Protein AF-A0A959VYK6-F1 (afdb_monomer_lite)

Radius of gyration: 21.89 Å; chains: 1; bounding box: 51×33×64 Å

Sequence (169 aa):
QIRNGKVDIVTDTIDRFTETGIRLHSGVELEADVIVPATGLELLFLGGIEMAVDGEKVSPPEKLTYKGMMLEGVPNFAFTVGYTNASWTLKADLSAEYVCRLLTAMRDRGLRQCTPHNDEPSVSAGPLLALNSGYIQRAIDRVPQQGTRFPWQVYESYLKDYRAMKLSK

pLDDT: mean 93.13, std 5.32, range [55.84, 98.31]

Foldseek 3Di:
DVVVVPDDDDDFAWPDADPQATAGPVRDGDGDPDDDDPPDDADAAVVVDWDDDPNHTDQQAVWFDFQQFATAPDKPGTDHDAAPVDDRVLRVVLNVVLSVVVVVVCVVVVHPIDHDHDPDPQWDWDFLDPDPDPNSVVCSSRHHTATPDPRRHHDSDSVVSCCVRVVDD

Structure (mmCIF, N/CA/C/O backbone):
data_AF-A0A959VYK6-F1
#
_entry.id   AF-A0A959VYK6-F1
#
loop_
_atom_site.group_PDB
_atom_site.id
_atom_site.type_symbol
_atom_site.label_atom_id
_atom_site.label_alt_id
_atom_site.label_comp_id
_atom_site.label_asym_id
_atom_site.label_entity_id
_atom_site.label_seq_id
_atom_site.pdbx_PDB_ins_code
_atom_site.Cartn_x
_atom_site.Cartn_y
_atom_site.Cartn_z
_atom_site.occupancy
_atom_site.B_iso_or_equiv
_atom_site.auth_seq_id
_atom_site.auth_comp_id
_atom_site.auth_asym_id
_atom_site.auth_atom_id
_atom_site.pdbx_PDB_model_num
ATOM 1 N N . GLN A 1 1 ? -14.912 15.463 24.805 1.00 84.75 1 GLN A N 1
ATOM 2 C CA . GLN A 1 1 ? -15.850 14.372 25.142 1.00 84.75 1 GLN A CA 1
ATOM 3 C C . GLN A 1 1 ? -15.259 13.462 26.208 1.00 84.75 1 GLN A C 1
ATOM 5 O O . GLN A 1 1 ? -15.792 13.476 27.306 1.00 84.75 1 GLN A O 1
ATOM 10 N N . ILE A 1 2 ? -14.103 12.826 25.960 1.00 90.31 2 ILE A N 1
ATOM 11 C CA . ILE A 1 2 ? -13.375 12.015 26.963 1.00 90.31 2 ILE A CA 1
ATOM 12 C C . ILE A 1 2 ? -13.119 12.798 28.265 1.00 90.31 2 ILE A C 1
ATOM 14 O O . ILE A 1 2 ? -13.615 12.426 29.318 1.00 90.31 2 ILE A O 1
ATOM 18 N N . ARG A 1 3 ? -12.457 13.964 28.191 1.00 91.44 3 ARG A N 1
ATOM 19 C CA . ARG A 1 3 ? -12.218 14.829 29.370 1.00 91.44 3 ARG A CA 1
ATOM 20 C C . ARG A 1 3 ? -13.482 15.317 30.086 1.00 91.44 3 ARG A C 1
ATOM 22 O O . ARG A 1 3 ? -13.399 15.714 31.237 1.00 91.44 3 ARG A O 1
ATOM 29 N N . ASN A 1 4 ? -14.625 15.307 29.404 1.00 93.50 4 ASN A N 1
ATOM 30 C CA . ASN A 1 4 ? -15.890 15.776 29.965 1.00 93.50 4 ASN A CA 1
ATOM 31 C C . ASN A 1 4 ? -16.693 14.622 30.594 1.00 93.50 4 ASN A C 1
ATOM 33 O O . ASN A 1 4 ? -17.858 14.831 30.912 1.00 93.50 4 ASN A O 1
ATOM 37 N N . GLY A 1 5 ? -16.113 1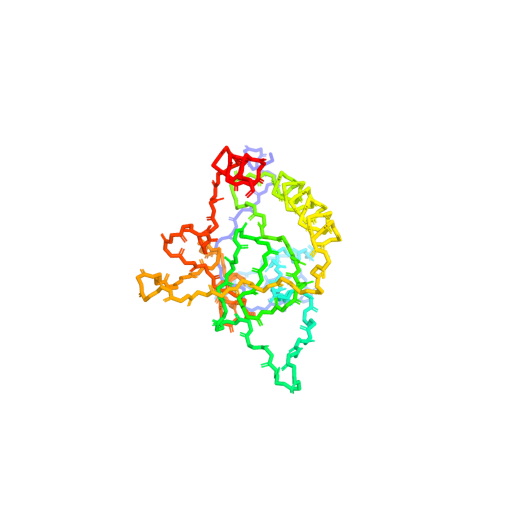3.416 30.707 1.00 92.38 5 GLY A N 1
ATOM 38 C CA . GLY A 1 5 ? -16.752 12.245 31.318 1.00 92.38 5 GLY A CA 1
ATOM 39 C C . GLY A 1 5 ? -17.930 11.675 30.525 1.00 92.38 5 GLY A C 1
ATOM 40 O O . GLY A 1 5 ? -18.772 11.000 31.094 1.00 92.38 5 GLY A O 1
ATOM 41 N N . LYS A 1 6 ? -18.030 11.982 29.225 1.00 94.56 6 LYS A N 1
ATOM 42 C CA . LYS A 1 6 ? -19.137 11.531 28.357 1.00 94.56 6 LYS A CA 1
ATOM 43 C C . LYS A 1 6 ? -18.811 10.275 27.543 1.00 94.56 6 LYS A C 1
ATOM 45 O O . LYS A 1 6 ? -19.563 9.932 26.639 1.00 94.56 6 LYS A O 1
ATOM 50 N N . VAL A 1 7 ? -17.637 9.689 27.758 1.00 95.56 7 VAL A N 1
ATOM 51 C CA . VAL A 1 7 ? -17.121 8.554 26.988 1.00 95.56 7 VAL 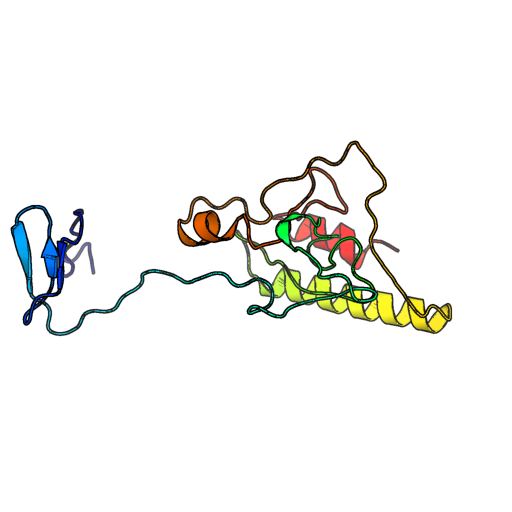A CA 1
ATOM 52 C C . VAL A 1 7 ? -16.385 7.638 27.943 1.00 95.56 7 VAL A C 1
ATOM 54 O O . VAL A 1 7 ? -15.457 8.095 28.613 1.00 95.56 7 VAL A O 1
ATOM 57 N N . ASP A 1 8 ? -16.748 6.364 27.911 1.00 93.12 8 ASP A N 1
ATOM 58 C CA . ASP A 1 8 ? -16.013 5.299 28.573 1.00 93.12 8 ASP A CA 1
ATOM 59 C C . ASP A 1 8 ? -15.052 4.639 27.581 1.00 93.12 8 ASP A C 1
ATOM 61 O O . ASP A 1 8 ? -15.385 4.400 26.418 1.00 93.12 8 ASP A O 1
ATOM 65 N N . ILE A 1 9 ? -13.825 4.381 28.034 1.00 94.25 9 ILE A N 1
ATOM 66 C CA . ILE A 1 9 ? -12.816 3.635 27.278 1.00 94.25 9 ILE A CA 1
ATOM 67 C C . ILE A 1 9 ? -12.618 2.312 28.001 1.00 94.25 9 ILE A C 1
ATOM 69 O O . ILE A 1 9 ? -12.173 2.292 29.148 1.00 94.25 9 ILE A O 1
ATOM 73 N N . VAL A 1 10 ? -12.931 1.217 27.315 1.00 95.56 10 VAL A N 1
ATOM 74 C CA . VAL A 1 10 ? -12.813 -0.139 27.849 1.00 95.56 10 VAL A CA 1
ATOM 75 C C . VAL A 1 10 ? -11.726 -0.881 27.079 1.00 95.56 10 VAL A C 1
ATOM 77 O O . VAL A 1 10 ? -11.758 -0.934 25.851 1.00 95.56 10 VAL A O 1
ATOM 80 N N . THR A 1 11 ? -10.764 -1.449 27.804 1.00 96.69 11 THR A N 1
ATOM 81 C CA . THR A 1 11 ? -9.683 -2.266 27.238 1.00 96.69 11 THR A CA 1
ATOM 82 C C . THR A 1 11 ? -9.893 -3.713 27.663 1.00 96.69 11 THR A C 1
ATOM 84 O O . THR A 1 11 ? -9.602 -4.064 28.803 1.00 96.69 11 THR A O 1
ATOM 87 N N . ASP A 1 12 ? -10.404 -4.539 26.754 1.00 96.94 12 ASP A N 1
ATOM 88 C CA . ASP A 1 12 ? -10.656 -5.969 26.964 1.00 96.94 12 ASP A CA 1
ATOM 89 C C . ASP A 1 12 ? -10.779 -6.685 25.600 1.00 96.94 12 ASP A C 1
ATOM 91 O O . ASP A 1 12 ? -10.676 -6.054 24.545 1.00 96.94 12 ASP A O 1
ATOM 95 N N . THR A 1 13 ? -11.006 -7.997 25.610 1.00 97.50 13 THR A N 1
ATOM 96 C CA . THR A 1 13 ? -11.321 -8.807 24.428 1.00 97.50 13 THR A CA 1
ATOM 97 C C . THR A 1 13 ? -12.820 -9.077 24.360 1.00 97.50 13 THR A C 1
ATOM 99 O O . THR A 1 13 ? -13.431 -9.496 25.343 1.00 97.50 13 THR A O 1
ATOM 102 N N . ILE A 1 14 ? -13.412 -8.855 23.188 1.00 97.12 14 ILE A N 1
ATOM 103 C CA . ILE A 1 14 ? -14.813 -9.188 22.920 1.00 97.12 14 ILE A CA 1
ATOM 104 C C . ILE A 1 14 ? -14.963 -10.715 22.888 1.00 97.12 14 ILE A C 1
ATOM 106 O O . ILE A 1 14 ? -14.282 -11.365 22.101 1.00 97.12 14 ILE A O 1
ATOM 110 N N . ASP A 1 15 ? -15.859 -11.264 23.715 1.00 98.12 15 ASP A N 1
ATOM 111 C CA . ASP A 1 15 ? -16.266 -12.680 23.675 1.00 98.12 15 ASP A CA 1
ATOM 112 C C . ASP A 1 15 ? -17.288 -12.873 22.555 1.00 98.12 15 ASP A C 1
ATOM 114 O O . ASP A 1 15 ? -17.067 -13.600 21.586 1.00 98.12 15 ASP A O 1
ATOM 118 N N . ARG A 1 16 ? -18.409 -12.150 22.651 1.00 97.69 16 ARG A N 1
ATOM 119 C CA . ARG A 1 16 ? -19.492 -12.214 21.670 1.00 97.69 16 ARG A CA 1
ATOM 120 C C . ARG A 1 16 ? -20.409 -11.004 21.747 1.00 97.69 16 ARG A C 1
ATOM 122 O O . ARG A 1 16 ? -20.446 -10.286 22.742 1.00 97.69 16 ARG A O 1
ATOM 129 N N . PHE A 1 17 ? -21.213 -10.852 20.707 1.00 97.88 17 PHE A N 1
ATOM 130 C CA . PHE A 1 17 ? -22.383 -9.986 20.727 1.00 97.88 17 PHE A CA 1
ATOM 131 C C . PHE A 1 17 ? -23.517 -10.672 21.494 1.00 97.88 17 PHE A C 1
ATOM 133 O O . PHE A 1 17 ? -23.651 -11.899 21.464 1.00 97.88 17 PHE A O 1
ATOM 140 N N . THR A 1 18 ? -24.331 -9.877 22.171 1.00 97.69 18 THR A N 1
ATOM 141 C CA . THR A 1 18 ? -25.558 -10.313 22.839 1.00 97.69 18 THR A CA 1
ATOM 142 C C . THR A 1 18 ? -26.749 -9.570 22.242 1.00 97.69 18 THR A C 1
ATOM 144 O O . THR A 1 18 ? -26.588 -8.702 21.385 1.00 97.69 18 THR A O 1
ATOM 147 N N . GLU A 1 19 ? -27.961 -9.914 22.673 1.00 97.38 19 GLU A N 1
ATOM 148 C CA . GLU A 1 19 ? -29.171 -9.210 22.232 1.00 97.38 19 GLU A CA 1
ATOM 149 C C . GLU A 1 19 ? -29.179 -7.729 22.644 1.00 97.38 19 GLU A C 1
ATOM 151 O O . GLU A 1 19 ? -29.841 -6.924 21.996 1.00 97.38 19 GLU A O 1
ATOM 156 N N . THR A 1 20 ? -28.438 -7.366 23.696 1.00 97.38 20 THR A N 1
ATOM 157 C CA . THR A 1 20 ? -28.444 -6.025 24.297 1.00 97.38 20 THR A CA 1
ATOM 158 C C . THR A 1 20 ? -27.106 -5.295 24.179 1.00 97.38 20 THR A C 1
ATOM 160 O O . THR A 1 20 ? -26.993 -4.172 24.667 1.00 97.38 20 THR A O 1
ATOM 163 N N . GLY A 1 21 ? -26.077 -5.906 23.582 1.00 97.69 21 GLY A N 1
ATOM 164 C CA . GLY A 1 21 ? -24.756 -5.288 23.497 1.00 97.69 21 GLY A CA 1
ATOM 165 C C . GLY A 1 21 ? -23.600 -6.252 23.221 1.00 97.69 21 GLY A C 1
ATOM 166 O O . GLY A 1 21 ? -23.647 -7.070 22.298 1.00 97.69 21 GLY A O 1
ATOM 167 N N . ILE A 1 22 ? -22.513 -6.095 23.982 1.00 98.06 22 ILE A N 1
ATOM 168 C CA . ILE A 1 22 ? -21.258 -6.838 23.820 1.00 98.06 22 ILE A CA 1
ATOM 169 C C . ILE A 1 22 ? -20.823 -7.438 25.155 1.00 98.06 22 ILE A C 1
ATOM 171 O O . ILE A 1 22 ? -20.563 -6.713 26.116 1.00 98.06 22 ILE A O 1
ATOM 175 N N . ARG A 1 23 ? -20.601 -8.753 25.173 1.00 98.19 23 ARG A N 1
ATOM 176 C CA . ARG A 1 23 ? -19.958 -9.435 26.293 1.00 98.19 23 ARG A CA 1
ATOM 177 C C . ARG A 1 23 ? -18.450 -9.479 26.110 1.00 98.19 23 ARG A C 1
ATOM 179 O O . ARG A 1 23 ? -17.950 -9.848 25.046 1.00 98.19 23 ARG A O 1
ATOM 186 N N . LEU A 1 24 ? -17.723 -9.154 27.169 1.00 98.31 24 LEU A N 1
ATOM 187 C CA . LEU A 1 24 ? -16.266 -9.220 27.219 1.00 98.31 24 LEU A CA 1
ATOM 188 C C . LEU A 1 24 ? -15.789 -10.537 27.845 1.00 98.31 24 LEU A C 1
ATOM 190 O O . LEU A 1 24 ? -16.515 -11.178 28.609 1.00 98.31 24 LEU A O 1
ATOM 194 N N . HIS A 1 25 ? -14.540 -10.920 27.571 1.00 98.19 25 HIS A N 1
ATOM 195 C CA . HIS A 1 25 ? -13.897 -12.095 28.177 1.00 98.19 25 HIS A CA 1
ATOM 196 C C . HIS A 1 25 ? -13.814 -12.005 29.707 1.00 98.19 25 HIS A C 1
ATOM 198 O O . HIS A 1 25 ? -13.873 -13.031 30.384 1.00 98.19 25 HIS A O 1
ATOM 204 N N . SER A 1 26 ? -13.732 -10.795 30.268 1.00 97.31 26 SER A N 1
ATOM 205 C CA . SER A 1 26 ? -13.832 -10.569 31.717 1.00 97.31 26 SER A CA 1
ATOM 206 C C . SER A 1 26 ? -15.196 -10.935 32.315 1.00 97.31 26 SER A C 1
ATOM 208 O O . SER A 1 26 ? -15.332 -11.010 33.534 1.00 97.31 26 SER A O 1
ATOM 210 N N . GLY A 1 27 ? -16.212 -11.161 31.478 1.00 96.62 27 GLY A N 1
ATOM 211 C CA . GLY A 1 27 ? -17.593 -11.405 31.883 1.00 96.62 27 GLY A CA 1
ATOM 212 C C . GLY A 1 27 ? -18.439 -10.138 32.018 1.00 96.62 27 GLY A C 1
ATOM 213 O O . GLY A 1 27 ? -19.637 -10.265 32.259 1.00 96.62 27 GLY A O 1
ATOM 214 N N . VAL A 1 28 ? -17.850 -8.949 31.843 1.00 97.94 28 VAL A N 1
ATOM 215 C CA . VAL A 1 28 ? -18.574 -7.670 31.814 1.00 97.94 28 VAL A CA 1
ATOM 216 C C . VAL A 1 28 ? -19.426 -7.575 30.546 1.00 97.94 28 VAL A C 1
ATOM 218 O O . VAL A 1 28 ? -18.976 -7.944 29.460 1.00 97.94 28 VAL A O 1
ATOM 221 N N . GLU A 1 29 ? -20.644 -7.059 30.693 1.00 97.75 29 GLU A N 1
ATOM 222 C CA . GLU A 1 29 ? -21.546 -6.740 29.586 1.00 97.75 29 GLU A CA 1
ATOM 223 C C . GLU A 1 29 ? -21.513 -5.229 29.322 1.00 97.75 29 GLU A C 1
ATOM 225 O O . GLU A 1 29 ? -21.662 -4.429 30.247 1.00 97.75 29 GLU A O 1
ATOM 230 N N . LEU A 1 30 ? -21.307 -4.841 28.066 1.00 97.69 30 LEU A N 1
ATOM 231 C CA . LEU A 1 30 ? -21.427 -3.467 27.592 1.00 97.69 30 LEU A CA 1
ATOM 232 C C . LEU A 1 30 ? -22.757 -3.330 26.851 1.00 97.69 30 LEU A C 1
ATOM 234 O O . LEU A 1 30 ? -22.865 -3.769 25.705 1.00 97.69 30 LEU A O 1
ATOM 238 N N . GLU A 1 31 ? -23.758 -2.737 27.498 1.00 97.69 31 GLU A N 1
ATOM 239 C CA . GLU A 1 31 ? -25.051 -2.456 26.868 1.00 97.69 31 GLU A CA 1
ATOM 240 C C . GLU A 1 31 ? -24.896 -1.415 25.753 1.00 97.69 31 GLU A C 1
ATOM 242 O O . GLU A 1 31 ? -24.208 -0.402 25.913 1.00 97.69 31 GLU A O 1
ATOM 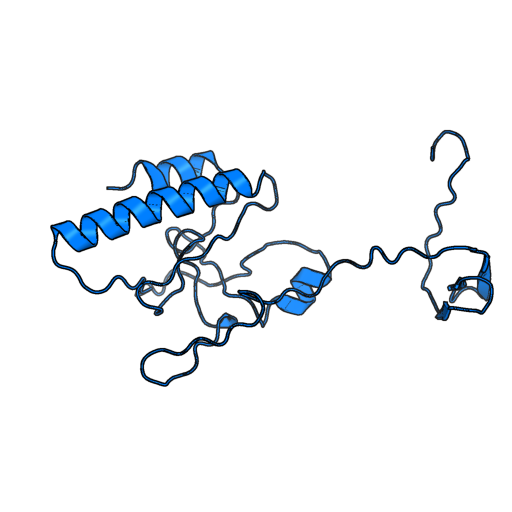247 N N . ALA A 1 32 ? -25.526 -1.666 24.607 1.00 97.25 32 ALA A N 1
ATOM 248 C CA . ALA A 1 32 ? -25.490 -0.763 23.470 1.00 97.25 32 ALA A CA 1
ATOM 249 C C . ALA A 1 32 ? -26.737 -0.920 22.597 1.00 97.25 32 ALA A C 1
ATOM 251 O O . ALA A 1 32 ? -27.036 -2.010 22.117 1.00 97.25 32 ALA A O 1
ATOM 252 N N . ASP A 1 33 ? -27.392 0.200 22.289 1.00 97.56 33 ASP A N 1
ATOM 253 C CA . ASP A 1 33 ? -28.471 0.234 21.294 1.00 97.56 33 ASP A CA 1
ATOM 254 C C . ASP A 1 33 ? -27.934 0.154 19.854 1.00 97.56 33 ASP A C 1
ATOM 256 O O . ASP A 1 33 ? -28.617 -0.301 18.937 1.00 97.56 33 ASP A O 1
ATOM 260 N N . VAL A 1 34 ? -26.704 0.637 19.635 1.00 97.19 34 VAL A N 1
ATOM 261 C CA . VAL A 1 34 ? -26.046 0.685 18.325 1.00 97.19 34 VAL A CA 1
ATOM 262 C C . VAL A 1 34 ? -24.577 0.325 18.474 1.00 97.19 34 VAL A C 1
ATOM 264 O O . VAL A 1 34 ? -23.855 0.920 19.273 1.00 97.19 34 VAL A O 1
ATOM 267 N N . ILE A 1 35 ? -24.112 -0.596 17.631 1.00 96.44 35 ILE A N 1
ATOM 268 C CA . ILE A 1 35 ? -22.704 -0.980 17.551 1.00 96.44 35 ILE A CA 1
ATOM 269 C C . ILE A 1 35 ? -22.166 -0.600 16.174 1.00 96.44 35 ILE A C 1
ATOM 271 O O . ILE A 1 35 ? -22.695 -1.021 15.146 1.00 96.44 35 ILE A O 1
ATOM 275 N N . VAL A 1 36 ? -21.092 0.193 16.155 1.00 96.19 36 VAL A N 1
ATOM 276 C CA . VAL A 1 36 ? -20.420 0.626 14.924 1.00 96.19 36 VAL A CA 1
ATOM 277 C C . VAL A 1 36 ? -19.062 -0.073 14.829 1.00 96.19 36 VAL A C 1
ATOM 279 O O . VAL A 1 36 ? -18.120 0.337 15.513 1.00 96.19 36 VAL A O 1
ATOM 282 N N . PRO A 1 37 ? -18.916 -1.124 14.002 1.00 92.19 37 PRO A N 1
ATOM 283 C CA . PRO A 1 37 ? -17.630 -1.777 13.818 1.00 92.19 37 PRO A CA 1
ATOM 284 C C . PRO A 1 37 ? -16.687 -0.857 13.036 1.00 92.19 37 PRO A C 1
ATOM 286 O O . PRO A 1 37 ? -16.815 -0.674 11.830 1.00 92.19 37 PRO A O 1
ATOM 289 N N . ALA A 1 38 ? -15.697 -0.301 13.730 1.00 90.56 38 ALA A N 1
ATOM 290 C CA . ALA A 1 38 ? -14.573 0.417 13.132 1.00 90.56 38 ALA A CA 1
ATOM 291 C C . ALA A 1 38 ? -13.344 -0.509 12.984 1.00 90.56 38 ALA A C 1
ATOM 293 O O . ALA A 1 38 ? -12.216 -0.123 13.280 1.00 90.56 38 ALA A O 1
ATOM 294 N N . THR A 1 39 ? -13.563 -1.763 12.561 1.00 87.88 39 THR A N 1
ATOM 295 C CA . THR A 1 39 ? -12.575 -2.868 12.553 1.00 87.88 39 THR A CA 1
ATOM 296 C C . THR A 1 39 ? -11.585 -2.837 11.380 1.00 87.88 39 THR A C 1
ATOM 298 O O . THR A 1 39 ? -10.806 -3.774 11.182 1.00 87.88 39 THR A O 1
ATOM 301 N N . GLY A 1 40 ? -11.559 -1.738 10.628 1.00 86.06 40 GLY A N 1
ATOM 302 C CA . GLY A 1 40 ? -10.657 -1.538 9.501 1.00 86.06 40 GLY A CA 1
ATOM 303 C C . GLY A 1 40 ? -11.189 -2.152 8.210 1.00 86.06 40 GLY A C 1
ATOM 304 O O . GLY A 1 40 ? -12.372 -2.047 7.905 1.00 86.06 40 GLY A O 1
ATOM 305 N N . LEU A 1 41 ? -10.286 -2.729 7.419 1.00 87.69 41 LEU A N 1
ATOM 306 C CA . LEU A 1 41 ? -10.545 -3.156 6.045 1.00 87.69 41 LEU A CA 1
ATOM 307 C C . LEU A 1 41 ? -9.787 -4.448 5.707 1.00 87.69 41 LEU A C 1
ATOM 309 O O . LEU A 1 41 ? -8.842 -4.823 6.406 1.00 87.69 41 LEU A O 1
ATOM 313 N N . GLU A 1 42 ? -10.192 -5.120 4.631 1.00 86.75 42 GLU A N 1
ATOM 314 C CA . GLU A 1 42 ? -9.382 -6.139 3.959 1.00 86.75 42 GLU A CA 1
ATOM 315 C C . GLU A 1 42 ? -8.691 -5.493 2.758 1.00 86.75 42 GLU A C 1
ATOM 317 O O . GLU A 1 42 ? -9.337 -4.860 1.922 1.00 86.75 42 GLU A O 1
ATOM 322 N N . LEU A 1 43 ? -7.365 -5.609 2.686 1.00 87.94 43 LEU A N 1
ATOM 323 C CA . LEU A 1 43 ? -6.616 -5.064 1.562 1.00 87.94 43 LEU A CA 1
ATOM 324 C C . LEU A 1 43 ? -6.621 -6.050 0.407 1.00 87.94 43 LEU A C 1
ATOM 326 O O . LEU A 1 43 ? -6.108 -7.164 0.516 1.00 87.94 43 LEU A O 1
ATOM 330 N N . LEU A 1 44 ? -7.144 -5.582 -0.719 1.00 90.12 44 LEU A N 1
ATOM 331 C CA . LEU A 1 44 ? -7.094 -6.275 -1.991 1.00 90.12 44 LEU A CA 1
ATOM 332 C C . LEU A 1 44 ? -6.222 -5.460 -2.935 1.00 90.12 44 LEU A C 1
ATOM 334 O O . LEU A 1 44 ? -6.570 -4.330 -3.294 1.00 90.12 44 LEU A O 1
ATOM 338 N N . PHE A 1 45 ? -5.083 -6.022 -3.338 1.00 91.38 45 PHE A N 1
ATOM 339 C CA . PHE A 1 45 ? -4.253 -5.381 -4.347 1.00 91.38 45 PHE A CA 1
ATOM 340 C C . PHE A 1 45 ? -5.079 -5.189 -5.624 1.00 91.38 45 PHE A C 1
ATOM 342 O O . PHE A 1 45 ? -5.694 -6.133 -6.116 1.00 91.38 45 PHE A O 1
ATOM 349 N N . LEU A 1 46 ? -5.154 -3.943 -6.105 1.00 91.94 46 LEU A N 1
ATOM 350 C CA . LEU A 1 46 ? -5.962 -3.544 -7.266 1.00 91.94 46 LEU A CA 1
ATOM 351 C C . LEU A 1 46 ? -7.441 -3.967 -7.182 1.00 91.94 46 LEU A C 1
ATOM 353 O O . LEU A 1 46 ? -8.069 -4.227 -8.203 1.00 91.94 46 LEU A O 1
ATOM 357 N N . GLY A 1 47 ? -8.002 -4.078 -5.974 1.00 91.06 47 GLY A N 1
ATOM 358 C CA . GLY A 1 47 ? -9.385 -4.532 -5.797 1.00 91.06 47 GLY A CA 1
ATOM 359 C C . GLY A 1 47 ? -9.614 -6.006 -6.152 1.00 91.06 47 GLY A C 1
ATOM 360 O O . GLY A 1 47 ? -10.756 -6.399 -6.360 1.00 91.06 47 GLY A O 1
ATOM 361 N N . GLY A 1 48 ? -8.552 -6.819 -6.223 1.00 91.38 48 GLY A N 1
ATOM 362 C CA . GLY A 1 48 ? -8.636 -8.253 -6.515 1.00 91.38 48 GLY A CA 1
ATOM 363 C C . GLY A 1 48 ? -8.590 -8.600 -8.004 1.00 91.38 48 GLY A C 1
ATOM 364 O O . GLY A 1 48 ? -8.869 -9.740 -8.363 1.00 91.38 48 GLY A O 1
ATOM 365 N N . ILE A 1 49 ? -8.241 -7.642 -8.870 1.00 93.12 49 ILE A N 1
ATOM 366 C CA . ILE A 1 49 ? -8.046 -7.896 -10.301 1.00 93.12 49 ILE A CA 1
ATOM 367 C C . ILE A 1 49 ? -6.925 -8.921 -10.495 1.00 93.12 49 ILE A C 1
ATOM 369 O O . ILE A 1 49 ? -5.805 -8.740 -10.013 1.00 93.12 49 ILE A O 1
ATOM 373 N N . GLU A 1 50 ? -7.218 -9.976 -11.254 1.00 93.12 50 GLU A N 1
ATOM 374 C CA . GLU A 1 50 ? -6.202 -10.922 -11.700 1.00 93.12 50 GLU A CA 1
ATOM 375 C C . GLU A 1 50 ? -5.473 -10.377 -12.928 1.00 93.12 50 GLU A C 1
ATOM 377 O O . GLU A 1 50 ? -6.091 -9.919 -13.890 1.00 93.12 50 GLU A O 1
ATOM 382 N N . MET A 1 51 ? -4.145 -10.433 -12.897 1.00 94.69 51 MET A N 1
ATOM 383 C CA . MET A 1 51 ? -3.292 -10.004 -14.001 1.00 94.69 51 MET A CA 1
ATOM 384 C C . MET A 1 51 ? -2.567 -11.211 -14.587 1.00 94.69 51 MET A C 1
ATOM 386 O O . MET A 1 51 ? -2.154 -12.108 -13.851 1.00 94.69 51 MET A O 1
ATOM 390 N N . ALA A 1 52 ? -2.359 -11.194 -15.900 1.00 97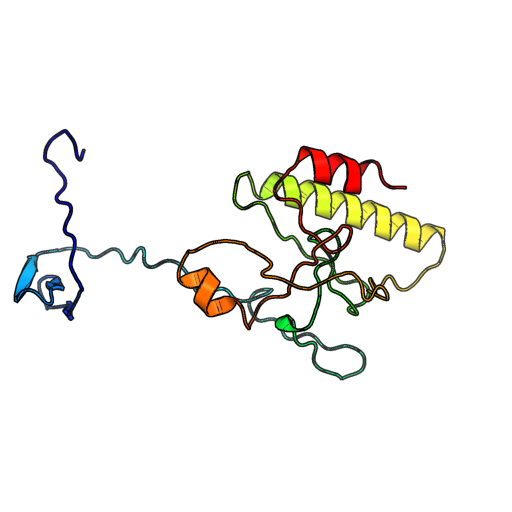.00 52 ALA A N 1
ATOM 391 C CA . ALA A 1 52 ? -1.535 -12.168 -16.598 1.00 97.00 52 ALA A CA 1
ATOM 392 C C . ALA A 1 52 ? -0.683 -11.480 -17.671 1.00 97.00 52 ALA A C 1
ATOM 394 O O . ALA A 1 52 ? -1.112 -10.491 -18.268 1.00 97.00 52 ALA A O 1
ATOM 395 N N . VAL A 1 53 ? 0.512 -12.013 -17.914 1.00 97.38 53 VAL A N 1
ATOM 396 C CA . VAL A 1 53 ? 1.414 -11.601 -18.998 1.00 97.38 53 VAL A CA 1
ATOM 397 C C . VAL A 1 53 ? 1.734 -12.848 -19.806 1.00 97.38 53 VAL A C 1
ATOM 399 O O . VAL A 1 53 ? 2.135 -13.856 -19.237 1.00 97.38 53 VAL A O 1
ATOM 402 N N . ASP A 1 54 ? 1.483 -12.807 -21.115 1.00 96.50 54 ASP A N 1
ATOM 403 C CA . ASP A 1 54 ? 1.694 -13.942 -22.027 1.00 96.50 54 ASP A CA 1
ATOM 404 C C . ASP A 1 54 ? 1.001 -15.250 -21.587 1.00 96.50 54 ASP A C 1
ATOM 406 O O . ASP A 1 54 ? 1.465 -16.350 -21.868 1.00 96.50 54 ASP A O 1
ATOM 410 N N . GLY A 1 55 ? -0.144 -15.128 -20.905 1.00 96.12 55 GLY A N 1
ATOM 411 C CA . GLY A 1 55 ? -0.921 -16.257 -20.380 1.00 96.12 55 GLY A CA 1
ATOM 412 C C . GLY A 1 55 ? -0.512 -16.720 -18.978 1.00 96.12 55 GLY A C 1
ATOM 413 O O . GLY A 1 55 ? -1.263 -17.468 -18.356 1.00 96.12 55 GLY A O 1
ATOM 414 N N . GLU A 1 56 ? 0.605 -16.228 -18.442 1.00 97.19 56 GLU A N 1
ATOM 415 C CA . GLU A 1 56 ? 1.095 -16.563 -17.103 1.00 97.19 56 GLU A CA 1
ATOM 416 C C . GLU A 1 56 ? 0.540 -15.596 -16.054 1.00 97.19 56 GLU A C 1
ATOM 418 O O . GLU A 1 56 ? 0.624 -14.372 -16.205 1.00 97.19 56 GLU A O 1
ATOM 423 N N . LYS A 1 57 ? -0.022 -16.133 -14.964 1.00 97.00 57 LYS A N 1
ATOM 424 C CA . LYS A 1 57 ? -0.584 -15.320 -13.876 1.00 97.00 57 LYS A CA 1
ATOM 425 C C . LYS A 1 57 ? 0.525 -14.538 -13.175 1.00 97.00 57 LYS A C 1
ATOM 427 O O . LYS A 1 57 ? 1.523 -15.097 -12.729 1.00 97.00 57 LYS A O 1
ATOM 432 N N . VAL A 1 58 ? 0.320 -13.235 -13.011 1.00 96.88 58 VAL A N 1
ATOM 433 C CA . VAL A 1 58 ? 1.212 -12.392 -12.214 1.00 96.88 58 VAL A CA 1
ATOM 434 C C . VAL A 1 58 ? 0.887 -12.604 -10.740 1.00 96.88 58 VAL A C 1
ATOM 436 O O . VAL A 1 58 ? -0.242 -12.375 -10.314 1.00 96.88 58 VAL A O 1
ATOM 439 N N . SER A 1 59 ? 1.893 -12.998 -9.963 1.00 95.44 59 SER A N 1
ATOM 440 C CA . SER A 1 59 ? 1.856 -13.050 -8.499 1.00 95.44 59 SER A CA 1
ATOM 441 C C . SER A 1 59 ? 2.354 -11.711 -7.937 1.00 95.44 59 SER A C 1
ATOM 443 O O . SER A 1 59 ? 3.563 -11.478 -7.964 1.00 95.44 59 SER A O 1
ATOM 445 N N . PRO A 1 60 ? 1.481 -10.796 -7.452 1.00 95.06 60 PRO A N 1
ATOM 446 C CA . PRO A 1 60 ? 1.913 -9.519 -6.888 1.00 95.06 60 PRO A CA 1
ATOM 447 C C . PRO A 1 60 ? 2.994 -9.628 -5.810 1.00 95.06 60 PRO A C 1
ATOM 449 O O . PRO A 1 60 ? 3.962 -8.881 -5.933 1.00 95.06 60 PRO A O 1
ATOM 452 N N . PRO A 1 61 ? 2.911 -10.533 -4.808 1.00 94.38 61 PRO A N 1
ATOM 453 C CA . PRO A 1 61 ? 3.908 -10.592 -3.740 1.00 94.38 61 PRO A CA 1
ATOM 454 C C . PRO A 1 61 ? 5.306 -10.962 -4.224 1.00 94.38 61 PRO A C 1
ATOM 456 O O . PRO A 1 61 ? 6.252 -10.790 -3.476 1.00 94.38 61 PRO A O 1
ATOM 459 N N . GLU A 1 62 ? 5.484 -11.415 -5.461 1.00 94.12 62 GLU A N 1
ATOM 460 C CA . GLU A 1 62 ? 6.802 -11.704 -6.036 1.00 94.12 62 GLU A CA 1
ATOM 461 C C . GLU A 1 62 ? 7.383 -10.535 -6.838 1.00 94.12 62 GLU A C 1
ATOM 463 O O . GLU A 1 62 ? 8.464 -10.663 -7.408 1.00 94.12 62 GLU A O 1
ATOM 468 N N . LYS A 1 63 ? 6.665 -9.413 -6.942 1.00 95.94 63 LYS A N 1
ATOM 469 C CA . LYS A 1 63 ? 7.044 -8.286 -7.800 1.00 95.94 63 LYS A CA 1
ATOM 470 C C . LYS A 1 63 ? 7.434 -7.068 -6.985 1.00 95.94 63 LYS A C 1
ATOM 472 O O . LYS A 1 63 ? 6.777 -6.716 -6.002 1.00 95.94 63 LYS A O 1
ATOM 477 N N . LEU A 1 64 ? 8.462 -6.368 -7.451 1.00 96.81 64 LEU A N 1
ATOM 478 C CA . LEU A 1 64 ? 8.831 -5.059 -6.936 1.00 96.81 64 LEU A CA 1
ATOM 479 C C . LEU A 1 64 ? 7.975 -3.944 -7.545 1.00 96.81 64 LEU A C 1
ATOM 481 O O . LEU A 1 64 ? 7.584 -3.964 -8.715 1.00 96.81 64 LEU A O 1
ATOM 485 N N . THR A 1 65 ? 7.734 -2.910 -6.746 1.00 96.56 65 THR A N 1
ATOM 486 C CA . THR A 1 65 ? 7.051 -1.695 -7.187 1.00 96.56 65 THR A CA 1
ATOM 487 C C . THR A 1 65 ? 8.063 -0.667 -7.694 1.00 96.56 65 THR A C 1
ATOM 489 O O . THR A 1 65 ? 8.874 -0.141 -6.937 1.00 96.56 65 THR A O 1
ATOM 492 N N . TYR A 1 66 ? 7.987 -0.310 -8.973 1.00 95.81 66 TYR A N 1
ATOM 493 C CA . TYR A 1 66 ? 8.824 0.717 -9.590 1.00 95.81 66 TYR A CA 1
ATOM 494 C C . TYR A 1 66 ? 8.247 2.117 -9.343 1.00 95.81 66 TYR A C 1
ATOM 496 O O . TYR A 1 66 ? 7.122 2.431 -9.739 1.00 95.81 66 TYR A O 1
ATOM 504 N N . LYS A 1 67 ? 9.025 2.974 -8.676 1.00 94.06 67 LYS A N 1
ATOM 505 C CA . LYS A 1 67 ? 8.726 4.363 -8.279 1.00 94.06 67 LYS A CA 1
ATOM 506 C C . LYS A 1 67 ? 7.409 4.535 -7.503 1.00 94.06 67 LYS A C 1
ATOM 508 O O . LYS A 1 67 ? 6.867 5.639 -7.439 1.00 94.06 67 LYS A O 1
ATOM 513 N N . GLY A 1 68 ? 6.881 3.465 -6.906 1.00 93.56 68 GLY A N 1
ATOM 514 C CA . GLY A 1 68 ? 5.559 3.473 -6.267 1.00 93.56 68 GLY A CA 1
ATOM 515 C C . GLY A 1 68 ? 4.379 3.492 -7.247 1.00 93.56 68 GLY A C 1
ATOM 516 O O . GLY A 1 68 ? 3.276 3.836 -6.829 1.00 93.56 68 GLY A O 1
ATOM 517 N N . MET A 1 69 ? 4.599 3.196 -8.536 1.00 95.31 69 MET A N 1
ATOM 518 C CA . MET A 1 69 ? 3.568 3.383 -9.566 1.00 95.31 69 MET A CA 1
ATOM 519 C C . MET A 1 69 ? 3.545 2.375 -10.720 1.00 95.31 69 MET A C 1
ATOM 521 O O . MET A 1 69 ? 2.588 2.385 -11.476 1.00 95.31 69 MET A O 1
ATOM 525 N N . MET A 1 70 ? 4.554 1.529 -10.916 1.00 97.06 70 MET A N 1
ATOM 526 C CA . MET A 1 70 ? 4.513 0.451 -11.918 1.00 97.06 70 MET A CA 1
ATOM 527 C C . MET A 1 70 ? 4.944 -0.864 -11.275 1.00 97.06 70 MET A C 1
ATOM 529 O O . MET A 1 70 ? 5.570 -0.853 -10.216 1.00 97.06 70 MET A O 1
ATOM 533 N N . LEU A 1 71 ? 4.600 -1.991 -11.896 1.00 97.38 71 LEU A N 1
ATOM 534 C CA . LEU A 1 71 ? 4.879 -3.319 -11.353 1.00 97.38 71 LEU A CA 1
ATOM 535 C C . LEU A 1 71 ? 5.963 -4.015 -12.173 1.00 97.38 71 LEU A C 1
ATOM 537 O O . LEU A 1 71 ? 5.890 -4.041 -13.400 1.00 97.38 71 LEU A O 1
ATOM 541 N N . GLU A 1 72 ? 6.968 -4.562 -11.494 1.00 97.44 72 GLU A N 1
ATOM 542 C CA . GLU A 1 72 ? 8.063 -5.302 -12.118 1.00 97.44 72 GLU A CA 1
ATOM 543 C C . GLU A 1 72 ? 7.555 -6.393 -13.069 1.00 97.44 72 GLU A C 1
ATOM 545 O O . GLU A 1 72 ? 6.695 -7.202 -12.718 1.00 97.44 72 GLU A O 1
ATOM 550 N N . GLY A 1 73 ? 8.100 -6.414 -14.286 1.00 96.81 73 GLY A N 1
ATOM 551 C CA . GLY A 1 73 ? 7.772 -7.405 -15.307 1.00 96.81 73 GLY A CA 1
ATOM 552 C C . GLY A 1 73 ? 6.376 -7.266 -15.921 1.00 96.81 73 GLY A C 1
ATOM 553 O O . GLY A 1 73 ? 6.050 -8.049 -16.809 1.00 96.81 73 GLY A O 1
ATOM 554 N N . VAL A 1 74 ? 5.563 -6.283 -15.507 1.00 97.81 74 VAL A N 1
ATOM 555 C CA . VAL A 1 74 ? 4.223 -6.065 -16.072 1.00 97.81 74 VAL A CA 1
ATOM 556 C C . VAL A 1 74 ? 4.239 -4.888 -17.053 1.00 97.81 74 VAL A C 1
ATOM 558 O O . VAL A 1 74 ? 4.500 -3.747 -16.657 1.00 97.81 74 VAL A O 1
ATOM 561 N N . PRO A 1 75 ? 3.970 -5.132 -18.345 1.00 97.88 75 PRO A N 1
ATOM 562 C CA . PRO A 1 75 ? 4.082 -4.108 -19.370 1.00 97.88 75 PRO A CA 1
ATOM 563 C C . PRO A 1 75 ? 2.935 -3.106 -19.342 1.00 97.88 75 PRO A C 1
ATOM 565 O O . PRO A 1 75 ? 1.778 -3.482 -19.175 1.00 97.88 75 PRO A O 1
ATOM 568 N N . ASN A 1 76 ? 3.253 -1.832 -19.589 1.00 97.25 76 ASN A N 1
ATOM 569 C CA . ASN A 1 76 ? 2.280 -0.743 -19.750 1.00 97.25 76 ASN A CA 1
ATOM 570 C C . ASN A 1 76 ? 1.271 -0.620 -18.593 1.00 97.25 76 ASN A C 1
ATOM 572 O O . ASN A 1 76 ? 0.179 -0.082 -18.772 1.00 97.25 76 ASN A O 1
ATOM 576 N N . PHE A 1 77 ? 1.636 -1.109 -17.409 1.00 97.31 77 PHE A N 1
ATOM 577 C CA . PHE A 1 77 ? 0.768 -1.132 -16.244 1.00 97.31 77 PHE A CA 1
ATOM 578 C C . PHE A 1 77 ? 1.233 -0.109 -15.211 1.00 97.31 77 PHE A C 1
ATOM 580 O O . PHE A 1 77 ? 2.396 -0.111 -14.799 1.00 97.31 77 PHE A O 1
ATOM 587 N N . ALA A 1 78 ? 0.309 0.753 -14.784 1.00 96.69 78 ALA A N 1
ATOM 588 C CA . ALA A 1 78 ? 0.558 1.749 -13.757 1.00 96.69 78 ALA A CA 1
ATOM 589 C C . ALA A 1 78 ? -0.562 1.777 -12.708 1.00 96.69 78 ALA A C 1
ATOM 591 O O . ALA A 1 78 ? -1.735 1.580 -13.016 1.00 96.69 78 ALA A O 1
ATOM 592 N N . PHE A 1 79 ? -0.180 2.050 -11.467 1.00 95.75 79 PHE A N 1
ATOM 593 C CA . PHE A 1 79 ? -1.041 2.220 -10.301 1.00 95.75 79 PHE A CA 1
ATOM 594 C C . PHE A 1 79 ? -0.447 3.304 -9.389 1.00 95.75 79 PHE A C 1
ATOM 596 O O . PHE A 1 79 ? 0.483 4.011 -9.770 1.00 95.75 79 PHE A O 1
ATOM 603 N N . THR A 1 80 ? -0.992 3.508 -8.192 1.00 94.69 80 THR A N 1
ATOM 604 C CA . THR A 1 80 ? -0.456 4.494 -7.244 1.00 94.69 80 THR A CA 1
ATOM 605 C C . THR A 1 80 ? -0.413 3.906 -5.848 1.00 94.69 80 THR A C 1
ATOM 607 O O . THR A 1 80 ? -1.448 3.566 -5.277 1.00 94.69 80 THR A O 1
ATOM 610 N N . VAL A 1 81 ? 0.788 3.856 -5.283 1.00 93.38 81 VAL A N 1
ATOM 611 C CA . VAL A 1 81 ? 1.015 3.625 -3.856 1.00 93.38 81 VAL A CA 1
ATOM 612 C C . VAL A 1 81 ? 1.252 4.977 -3.219 1.00 93.38 81 VAL A C 1
ATOM 614 O O . VAL A 1 81 ? 2.254 5.609 -3.532 1.00 93.38 81 VAL A O 1
ATOM 617 N N . GLY A 1 82 ? 0.317 5.442 -2.392 1.00 92.00 82 GLY A N 1
ATOM 618 C CA . GLY A 1 82 ? 0.423 6.726 -1.709 1.00 92.00 82 GLY A CA 1
ATOM 619 C C . GLY A 1 82 ? 1.272 6.681 -0.445 1.00 92.00 82 GLY A C 1
ATOM 620 O O . GLY A 1 82 ? 1.862 5.661 -0.101 1.00 92.00 82 GLY A O 1
ATOM 621 N N . TYR A 1 83 ? 1.324 7.821 0.239 1.00 91.31 83 TYR A N 1
ATOM 622 C CA . TYR A 1 83 ? 2.083 7.980 1.474 1.00 91.31 83 TYR A CA 1
ATOM 623 C C . TYR A 1 83 ? 1.302 7.489 2.689 1.00 91.31 83 TYR A C 1
ATOM 625 O O . TYR A 1 83 ? 0.092 7.683 2.796 1.00 91.31 83 TYR A O 1
ATOM 633 N N . THR A 1 84 ? 2.028 6.933 3.651 1.00 87.69 84 THR A N 1
ATOM 634 C CA . THR A 1 84 ? 1.498 6.581 4.975 1.00 87.69 84 THR A CA 1
ATOM 635 C C . THR A 1 84 ? 1.498 7.770 5.938 1.00 87.69 84 THR A C 1
ATOM 637 O O . THR A 1 84 ? 0.697 7.815 6.869 1.00 87.69 84 THR A O 1
ATOM 640 N N . ASN A 1 85 ? 2.378 8.750 5.708 1.00 87.44 85 ASN A N 1
ATOM 641 C CA . ASN A 1 85 ? 2.605 9.908 6.580 1.00 87.44 85 ASN A CA 1
ATOM 642 C C . ASN A 1 85 ? 2.173 11.257 5.970 1.00 87.44 85 ASN A C 1
ATOM 644 O O . ASN A 1 85 ? 2.396 12.306 6.575 1.00 87.44 85 ASN A O 1
ATOM 648 N N . ALA A 1 86 ? 1.589 11.248 4.772 1.00 89.25 86 ALA A N 1
ATOM 649 C CA . ALA A 1 86 ? 1.176 12.440 4.038 1.00 89.25 86 ALA A CA 1
ATOM 650 C C . ALA A 1 86 ? -0.069 12.152 3.188 1.00 89.25 86 ALA A C 1
ATOM 652 O O . ALA A 1 86 ? -0.529 11.016 3.103 1.00 89.25 86 ALA A O 1
ATOM 653 N N . SER A 1 87 ? -0.625 13.186 2.547 1.00 92.19 87 SER A N 1
ATOM 654 C CA . SER A 1 87 ? -1.806 13.008 1.698 1.00 92.19 87 SER A CA 1
ATOM 655 C C . SER A 1 87 ? -1.524 12.062 0.532 1.00 92.19 87 SER A C 1
ATOM 657 O O . SER A 1 87 ? -0.573 12.259 -0.226 1.00 92.19 87 SER A O 1
ATOM 659 N N . TRP A 1 88 ? -2.420 11.097 0.332 1.00 91.62 88 TRP A N 1
ATOM 660 C CA . TRP A 1 88 ? -2.381 10.170 -0.797 1.00 91.62 88 TRP A CA 1
ATOM 661 C C . TRP A 1 88 ? -2.455 10.890 -2.152 1.00 91.62 88 TRP A C 1
ATOM 663 O O . TRP A 1 88 ? -1.817 10.471 -3.119 1.00 91.62 88 TRP A O 1
ATOM 673 N N . THR A 1 89 ? -3.184 12.011 -2.215 1.00 94.50 89 THR A N 1
ATOM 674 C CA . THR A 1 89 ? -3.372 12.787 -3.453 1.00 94.50 89 THR A CA 1
ATOM 675 C C . THR A 1 89 ? -2.062 13.338 -4.010 1.00 94.50 89 THR A C 1
ATOM 677 O O . THR A 1 89 ? -1.890 13.380 -5.221 1.00 94.50 89 THR A O 1
ATOM 680 N N . LEU A 1 90 ? -1.087 13.660 -3.151 1.00 94.62 90 LEU A N 1
ATOM 681 C CA . LEU A 1 90 ? 0.218 14.164 -3.588 1.00 94.62 90 LEU A CA 1
ATOM 682 C C . LEU A 1 90 ? 0.965 13.147 -4.462 1.00 94.62 90 LEU A C 1
ATOM 684 O O . LEU A 1 90 ? 1.561 13.504 -5.476 1.00 94.62 90 LEU A O 1
ATOM 688 N N . LYS A 1 91 ? 0.936 11.869 -4.074 1.00 94.31 91 LYS A N 1
ATOM 689 C CA . LYS A 1 91 ? 1.594 10.795 -4.826 1.00 94.31 91 LYS A CA 1
ATOM 690 C C . LYS A 1 91 ? 0.800 10.394 -6.065 1.00 94.31 91 LYS A C 1
ATOM 692 O O . LYS A 1 91 ? 1.405 10.039 -7.078 1.00 94.31 91 LYS A O 1
ATOM 697 N N . ALA A 1 92 ? -0.529 10.475 -5.994 1.00 95.81 92 ALA A N 1
ATOM 698 C CA . ALA A 1 92 ? -1.405 10.250 -7.139 1.00 95.81 92 ALA A CA 1
ATOM 699 C C . ALA A 1 92 ? -1.121 11.250 -8.267 1.00 95.81 92 ALA A C 1
ATOM 701 O O . ALA A 1 92 ? -0.883 10.823 -9.395 1.00 95.81 92 ALA A O 1
ATOM 702 N N . ASP A 1 93 ? -1.020 12.545 -7.953 1.00 95.81 93 ASP A N 1
ATOM 703 C CA . ASP A 1 93 ? -0.709 13.586 -8.941 1.00 95.81 93 ASP A CA 1
ATOM 704 C C . ASP A 1 93 ? 0.658 13.356 -9.602 1.00 95.81 93 ASP A C 1
ATOM 706 O O . ASP A 1 93 ? 0.779 13.395 -10.828 1.00 95.81 93 ASP A O 1
ATOM 710 N N . LEU A 1 94 ? 1.689 13.038 -8.806 1.00 95.56 94 LEU A N 1
ATOM 711 C CA . LEU A 1 94 ? 3.022 12.722 -9.333 1.00 95.56 94 LEU A CA 1
ATOM 712 C C . LEU A 1 94 ? 3.013 11.499 -10.257 1.00 95.56 94 LEU A C 1
ATOM 714 O O . LEU A 1 94 ? 3.683 11.506 -11.292 1.00 95.56 94 LEU A O 1
ATOM 718 N N . SER A 1 95 ? 2.272 10.453 -9.885 1.00 96.00 95 SER A N 1
ATOM 719 C CA . SER A 1 95 ? 2.169 9.219 -10.671 1.00 96.00 95 SER A CA 1
ATOM 720 C C . SER A 1 95 ? 1.439 9.475 -11.989 1.00 96.00 95 SER A C 1
ATOM 722 O O . SER A 1 95 ? 1.945 9.108 -13.048 1.00 96.00 95 SER A O 1
ATOM 724 N N . ALA A 1 96 ? 0.304 10.178 -11.946 1.00 96.56 96 ALA A N 1
ATOM 725 C CA . ALA A 1 96 ? -0.472 10.531 -13.131 1.00 96.56 96 ALA A CA 1
ATOM 726 C C . ALA A 1 96 ? 0.342 11.382 -14.117 1.00 96.56 96 ALA A C 1
ATOM 728 O O . ALA A 1 96 ? 0.391 11.083 -15.311 1.00 96.56 96 ALA A O 1
ATOM 729 N N . GLU A 1 97 ? 1.046 12.406 -13.629 1.00 96.12 97 GLU A N 1
ATOM 730 C CA . GLU A 1 97 ? 1.873 13.249 -14.492 1.00 96.12 97 GLU A CA 1
ATOM 731 C C . GLU A 1 97 ? 3.048 12.482 -15.108 1.00 96.12 97 GLU A C 1
ATOM 733 O O . GLU A 1 97 ? 3.352 12.655 -16.294 1.00 96.12 97 GLU A O 1
ATOM 738 N N . TYR A 1 98 ? 3.698 11.608 -14.331 1.00 95.94 98 TYR A N 1
ATOM 739 C CA . TYR A 1 98 ? 4.751 10.750 -14.862 1.00 95.94 98 TYR A CA 1
ATOM 740 C C . TYR A 1 98 ? 4.220 9.845 -15.974 1.00 95.94 98 TYR A C 1
ATOM 742 O O . TYR A 1 98 ? 4.846 9.752 -17.029 1.00 95.94 98 TYR A O 1
ATOM 750 N N . VAL A 1 99 ? 3.061 9.213 -15.773 1.00 96.81 99 VAL A N 1
ATOM 751 C CA . VAL A 1 99 ? 2.427 8.349 -16.777 1.00 96.81 99 VAL A CA 1
ATOM 752 C C . VAL A 1 99 ? 2.116 9.135 -18.054 1.00 96.81 99 VAL A C 1
ATOM 754 O O . VAL A 1 99 ? 2.478 8.686 -19.139 1.00 96.81 99 VAL A O 1
ATOM 757 N N . CYS A 1 100 ? 1.549 10.341 -17.962 1.00 96.94 100 CYS A N 1
ATOM 758 C CA . CYS A 1 100 ? 1.293 11.192 -19.132 1.00 96.94 100 CYS A CA 1
ATOM 759 C C . CYS A 1 100 ? 2.571 11.516 -19.925 1.00 96.94 100 CYS A C 1
ATOM 761 O O . CYS A 1 100 ? 2.585 11.462 -21.162 1.00 96.94 100 CYS A O 1
ATOM 763 N N . ARG A 1 101 ? 3.669 11.824 -19.224 1.00 96.44 101 ARG A N 1
ATOM 764 C CA . ARG A 1 101 ? 4.979 12.051 -19.848 1.00 96.44 101 ARG A CA 1
ATOM 765 C C . ARG A 1 101 ? 5.547 10.785 -20.482 1.00 96.44 101 ARG A C 1
ATOM 767 O O . ARG A 1 101 ? 6.073 10.857 -21.590 1.00 96.44 101 ARG A O 1
ATOM 774 N N . LEU A 1 102 ? 5.430 9.643 -19.806 1.00 95.75 102 LEU A N 1
ATOM 775 C CA . LEU A 1 102 ? 5.879 8.349 -20.313 1.00 95.75 102 LEU A CA 1
ATOM 776 C C . LEU A 1 102 ? 5.136 7.978 -21.600 1.00 95.75 102 LEU A C 1
ATOM 778 O O . LEU A 1 102 ? 5.778 7.662 -22.596 1.00 95.75 102 LEU A O 1
ATOM 782 N N . LEU A 1 103 ? 3.808 8.108 -21.614 1.00 97.38 103 LEU A N 1
ATOM 783 C CA . LEU A 1 103 ? 2.979 7.859 -22.797 1.00 97.38 103 LEU A CA 1
ATOM 784 C C . LEU A 1 103 ? 3.334 8.798 -23.958 1.00 97.38 103 LEU A C 1
ATOM 786 O O . LEU A 1 103 ? 3.416 8.359 -25.104 1.00 97.38 103 LEU A O 1
ATOM 790 N N . THR A 1 104 ? 3.606 10.075 -23.668 1.00 97.69 104 THR A N 1
ATOM 791 C CA . THR A 1 104 ? 4.093 11.041 -24.668 1.00 97.69 104 THR A CA 1
ATOM 792 C C . THR A 1 104 ? 5.435 10.600 -25.251 1.00 97.69 104 THR A C 1
ATOM 794 O O . THR A 1 104 ? 5.569 10.492 -26.466 1.00 97.69 104 THR A O 1
ATOM 797 N N . ALA A 1 105 ? 6.403 10.253 -24.400 1.00 96.56 105 ALA A N 1
ATOM 798 C CA . ALA A 1 105 ? 7.714 9.791 -24.842 1.00 96.56 105 ALA A CA 1
ATOM 799 C C . ALA A 1 105 ? 7.636 8.482 -25.643 1.00 96.56 105 ALA A C 1
ATOM 801 O O . ALA A 1 105 ? 8.367 8.320 -26.618 1.00 96.56 105 ALA A O 1
ATOM 802 N N . MET A 1 106 ? 6.754 7.555 -25.259 1.00 97.81 106 MET A N 1
ATOM 803 C CA . MET A 1 106 ? 6.517 6.322 -26.009 1.00 97.81 106 MET A CA 1
ATOM 804 C C . MET A 1 106 ? 5.969 6.615 -27.402 1.00 97.81 106 MET A C 1
ATOM 806 O O . MET A 1 106 ? 6.512 6.103 -28.378 1.00 97.81 106 MET A O 1
ATOM 810 N N . ARG A 1 107 ? 4.952 7.480 -27.507 1.00 98.25 107 ARG A N 1
ATOM 811 C CA . ARG A 1 107 ? 4.384 7.906 -28.792 1.00 98.25 107 ARG A CA 1
ATOM 812 C C . ARG A 1 107 ? 5.443 8.550 -29.683 1.00 98.25 107 ARG A C 1
ATOM 814 O O . ARG A 1 107 ? 5.595 8.139 -30.828 1.00 98.25 107 ARG A O 1
ATOM 821 N N . ASP A 1 108 ? 6.191 9.512 -29.153 1.00 98.25 108 ASP A N 1
ATOM 822 C CA . ASP A 1 108 ? 7.168 10.286 -29.925 1.00 98.25 108 ASP A CA 1
ATOM 823 C C . ASP A 1 108 ? 8.349 9.416 -30.401 1.00 98.25 108 ASP A C 1
ATOM 825 O O . ASP A 1 108 ? 8.959 9.695 -31.430 1.00 98.25 108 ASP A O 1
ATOM 829 N N . ARG A 1 109 ? 8.655 8.328 -29.677 1.00 97.88 109 ARG A N 1
ATOM 830 C CA . ARG A 1 109 ? 9.704 7.352 -30.024 1.00 97.88 109 ARG A CA 1
ATOM 831 C C . ARG A 1 109 ? 9.186 6.123 -30.782 1.00 97.88 109 ARG A C 1
ATOM 833 O O . ARG A 1 109 ? 9.977 5.239 -31.093 1.00 97.88 109 ARG A O 1
ATOM 840 N N . GLY A 1 110 ? 7.881 6.026 -31.045 1.00 98.00 110 GLY A N 1
ATOM 841 C CA . GLY A 1 110 ? 7.275 4.854 -31.689 1.00 98.00 110 GLY A CA 1
ATOM 842 C C . GLY A 1 110 ? 7.343 3.564 -30.857 1.00 98.00 110 GLY A C 1
ATOM 843 O O . GLY A 1 110 ? 7.342 2.467 -31.416 1.00 98.00 110 GLY A O 1
ATOM 844 N N . LEU A 1 111 ? 7.420 3.673 -29.528 1.00 98.19 111 LEU A N 1
ATOM 845 C CA . LEU A 1 111 ? 7.479 2.536 -28.609 1.00 98.19 111 LEU A CA 1
ATOM 846 C C . LEU A 1 111 ? 6.075 2.002 -28.318 1.00 98.19 111 LEU A C 1
ATOM 848 O O . LEU A 1 111 ? 5.152 2.763 -28.036 1.00 98.19 111 LEU A O 1
ATOM 852 N N . ARG A 1 112 ? 5.928 0.675 -28.327 1.00 97.19 112 ARG A N 1
ATOM 853 C CA . ARG A 1 112 ? 4.659 -0.002 -28.000 1.00 97.19 112 ARG A CA 1
ATOM 854 C C . ARG A 1 112 ? 4.559 -0.432 -26.539 1.00 97.19 112 ARG A C 1
ATOM 856 O O . ARG A 1 112 ? 3.462 -0.673 -26.044 1.00 97.19 112 ARG A O 1
ATOM 863 N N . GLN A 1 113 ? 5.697 -0.545 -25.864 1.00 97.38 113 GLN A N 1
ATOM 864 C CA . GLN A 1 113 ? 5.785 -1.149 -24.545 1.00 97.38 113 GLN A CA 1
ATOM 865 C C . GLN A 1 113 ? 6.826 -0.444 -23.682 1.00 97.38 113 GLN A C 1
ATOM 867 O O . GLN A 1 113 ? 7.903 -0.080 -24.155 1.00 97.38 113 GLN A O 1
ATOM 872 N N . CYS A 1 114 ? 6.491 -0.290 -22.408 1.00 97.06 114 CYS A N 1
ATOM 873 C CA . CYS A 1 114 ? 7.416 0.015 -21.333 1.00 97.06 114 CYS A CA 1
ATOM 874 C C . CYS A 1 114 ? 7.201 -1.007 -20.211 1.00 97.06 114 CYS A C 1
ATOM 876 O O . CYS A 1 114 ? 6.070 -1.242 -19.785 1.00 97.06 114 CYS A O 1
ATOM 878 N N . THR A 1 115 ? 8.284 -1.621 -19.744 1.00 97.69 115 THR A N 1
ATOM 879 C CA . THR A 1 115 ? 8.238 -2.614 -18.667 1.00 97.69 115 THR A CA 1
ATOM 880 C C . THR A 1 115 ? 9.403 -2.350 -17.721 1.00 97.69 115 THR A C 1
ATOM 882 O O . THR A 1 115 ? 10.545 -2.299 -18.185 1.00 97.69 115 THR A O 1
ATOM 885 N N . PRO A 1 116 ? 9.162 -2.148 -16.418 1.00 96.56 116 PRO A N 1
ATOM 886 C CA . PRO A 1 116 ? 10.246 -2.051 -15.455 1.00 96.56 116 PRO A CA 1
ATOM 887 C C . PRO A 1 116 ? 10.774 -3.459 -15.137 1.00 96.56 116 PRO A C 1
ATOM 889 O O . PRO A 1 116 ? 9.999 -4.345 -14.784 1.00 96.56 116 PRO A O 1
ATOM 892 N N . HIS A 1 117 ? 12.089 -3.653 -15.226 1.00 95.50 117 HIS A N 1
ATOM 893 C CA . HIS A 1 117 ? 12.774 -4.902 -14.872 1.00 95.50 117 HIS A CA 1
ATOM 894 C C . HIS A 1 117 ? 13.899 -4.615 -13.883 1.00 95.50 117 HIS A C 1
ATOM 896 O O . HIS A 1 117 ? 14.656 -3.661 -14.090 1.00 95.50 117 HIS A O 1
ATOM 902 N N . ASN A 1 118 ? 13.987 -5.397 -12.803 1.00 93.25 118 ASN A N 1
ATOM 903 C CA . ASN A 1 118 ? 15.088 -5.303 -11.856 1.00 93.25 118 ASN A CA 1
ATOM 904 C C . ASN A 1 118 ? 16.171 -6.335 -12.186 1.00 93.25 118 ASN A C 1
ATOM 906 O O . ASN A 1 118 ? 16.088 -7.486 -11.770 1.00 93.25 118 ASN A O 1
ATOM 910 N N . ASP A 1 119 ? 17.221 -5.896 -12.872 1.00 89.31 119 ASP A N 1
ATOM 911 C CA . ASP A 1 119 ? 18.380 -6.748 -13.168 1.00 89.31 119 ASP A CA 1
ATOM 912 C C . ASP A 1 119 ? 19.480 -6.638 -12.094 1.00 89.31 119 ASP A C 1
ATOM 914 O O . ASP A 1 119 ? 20.560 -7.209 -12.242 1.00 89.31 119 ASP A O 1
ATOM 918 N N . GLU A 1 120 ? 19.242 -5.885 -11.011 1.00 87.56 120 GLU A N 1
ATOM 919 C CA . GLU A 1 120 ? 20.233 -5.625 -9.967 1.00 87.56 120 GLU A CA 1
ATOM 920 C C . GLU A 1 120 ? 20.074 -6.568 -8.758 1.00 87.56 120 GLU A C 1
ATOM 922 O O . GLU A 1 120 ? 19.144 -6.399 -7.961 1.00 87.56 120 GLU A O 1
ATOM 927 N N . PRO A 1 121 ? 21.044 -7.470 -8.495 1.00 83.00 121 PRO A N 1
ATOM 928 C CA . PRO A 1 121 ? 20.999 -8.364 -7.332 1.00 83.00 121 PRO A CA 1
ATOM 929 C C . PRO A 1 121 ? 21.102 -7.631 -5.986 1.00 83.00 121 PRO A C 1
ATOM 931 O O . PRO A 1 121 ? 20.834 -8.206 -4.935 1.00 83.00 121 PRO A O 1
ATOM 934 N N . SER A 1 122 ? 21.542 -6.368 -6.001 1.00 87.88 122 SER A N 1
ATOM 935 C CA . SER A 1 122 ? 21.740 -5.564 -4.789 1.00 87.88 122 SER A CA 1
ATOM 936 C C . SER A 1 122 ? 20.437 -5.032 -4.182 1.00 87.88 122 SER A C 1
ATOM 938 O O . SER A 1 122 ? 20.430 -4.569 -3.038 1.00 87.88 122 SER A O 1
ATOM 940 N N . VAL A 1 123 ? 19.336 -5.092 -4.934 1.00 91.75 123 VAL A N 1
ATOM 941 C CA . VAL A 1 123 ? 18.019 -4.648 -4.482 1.00 91.75 123 VAL A CA 1
ATOM 942 C C . VAL A 1 123 ? 17.364 -5.793 -3.722 1.00 91.75 123 VAL A C 1
ATOM 944 O O . VAL A 1 123 ? 16.881 -6.758 -4.304 1.00 91.75 123 VAL A O 1
ATOM 947 N N . SER A 1 124 ? 17.348 -5.679 -2.399 1.00 90.81 124 SER A N 1
ATOM 948 C CA . SER A 1 124 ? 16.596 -6.598 -1.546 1.00 90.81 124 SER A CA 1
ATOM 949 C C . SER A 1 124 ? 15.152 -6.128 -1.435 1.00 90.81 124 SER A C 1
ATOM 951 O O . SER A 1 124 ? 14.890 -4.924 -1.400 1.00 90.81 124 SER A O 1
ATOM 953 N N . ALA A 1 125 ? 14.227 -7.076 -1.376 1.00 91.88 125 ALA A N 1
ATOM 954 C CA . ALA A 1 125 ? 12.806 -6.798 -1.293 1.00 91.88 125 ALA A CA 1
ATOM 955 C C . ALA A 1 125 ? 12.347 -6.652 0.172 1.00 91.88 125 ALA A C 1
ATOM 957 O O . ALA A 1 125 ? 12.988 -7.156 1.099 1.00 91.88 125 ALA A O 1
ATOM 958 N N . GLY A 1 126 ? 11.265 -5.914 0.386 1.00 90.69 126 GLY A N 1
ATOM 959 C CA . GLY A 1 126 ? 10.684 -5.657 1.694 1.00 90.69 126 GLY A CA 1
ATOM 960 C C . GLY A 1 126 ? 9.226 -5.199 1.602 1.00 90.69 126 GLY A C 1
ATOM 961 O O . GLY A 1 126 ? 8.702 -4.983 0.504 1.00 90.69 126 GLY A O 1
ATOM 962 N N . PRO A 1 127 ? 8.555 -5.027 2.754 1.00 90.44 127 PRO A N 1
ATOM 963 C CA . PRO A 1 127 ? 7.133 -4.705 2.795 1.00 90.44 127 PRO A CA 1
ATOM 964 C C . PRO A 1 127 ? 6.845 -3.380 2.089 1.00 90.44 127 PRO A C 1
ATOM 966 O O . PRO A 1 127 ? 7.481 -2.372 2.396 1.00 90.44 127 PRO A O 1
ATOM 969 N N . LEU A 1 128 ? 5.864 -3.352 1.184 1.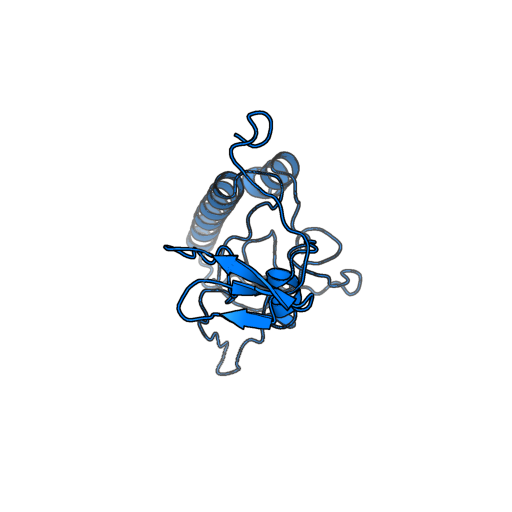00 90.62 128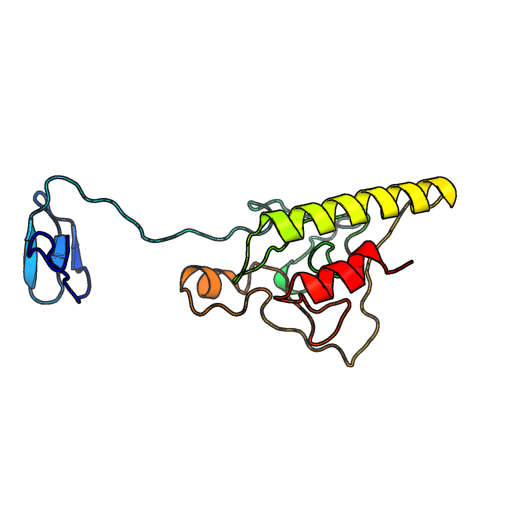 LEU A N 1
ATOM 970 C CA . LEU A 1 128 ? 5.482 -2.126 0.471 1.00 90.62 128 LEU A CA 1
ATOM 971 C C . LEU A 1 128 ? 5.061 -0.995 1.411 1.00 90.62 128 LEU A C 1
ATOM 973 O O . LEU A 1 128 ? 5.425 0.152 1.185 1.00 90.62 128 LEU A O 1
ATOM 977 N N . LEU A 1 129 ? 4.319 -1.330 2.468 1.00 86.81 129 LEU A N 1
ATOM 978 C CA . LEU A 1 129 ? 3.876 -0.395 3.498 1.00 86.81 129 LEU A CA 1
ATOM 979 C C . LEU A 1 129 ? 4.414 -0.861 4.853 1.00 86.81 129 LEU A C 1
ATOM 981 O O . LEU A 1 129 ? 4.036 -1.921 5.349 1.00 86.81 129 LEU A O 1
ATOM 985 N N . ALA A 1 130 ? 5.279 -0.061 5.475 1.00 78.62 130 ALA A N 1
ATOM 986 C CA . ALA A 1 130 ? 5.898 -0.378 6.763 1.00 78.62 130 ALA A CA 1
ATOM 987 C C . ALA A 1 130 ? 4.991 0.008 7.953 1.00 78.62 130 ALA A C 1
ATOM 989 O O . ALA A 1 130 ? 5.365 0.818 8.800 1.00 78.62 130 ALA A O 1
ATOM 990 N N . LEU A 1 131 ? 3.773 -0.543 7.998 1.00 82.69 131 LEU A N 1
ATOM 991 C CA . LEU A 1 131 ? 2.784 -0.279 9.050 1.00 82.69 131 LEU A CA 1
ATOM 992 C C . LEU A 1 131 ? 2.551 -1.504 9.946 1.00 82.69 131 LEU A C 1
ATOM 994 O O . LEU A 1 131 ? 2.413 -2.632 9.473 1.00 82.69 131 LEU A O 1
ATOM 998 N N . ASN A 1 132 ? 2.390 -1.261 11.250 1.00 82.81 132 ASN A N 1
ATOM 999 C CA . ASN A 1 132 ? 2.084 -2.299 12.247 1.00 82.81 132 ASN A CA 1
ATOM 1000 C C . ASN A 1 132 ? 0.582 -2.623 12.352 1.00 82.81 132 ASN A C 1
ATOM 1002 O O . ASN A 1 132 ? 0.166 -3.400 13.208 1.00 82.81 132 ASN A O 1
ATOM 1006 N N . SER A 1 133 ? -0.264 -2.005 11.523 1.00 85.62 133 SER A N 1
ATOM 1007 C CA . SER A 1 133 ? -1.708 -2.228 11.557 1.00 85.62 133 SER A CA 1
ATOM 1008 C C . SER A 1 133 ? -2.056 -3.657 11.142 1.00 85.62 133 SER A C 1
ATOM 1010 O O . SER A 1 133 ? -1.604 -4.136 10.104 1.00 85.62 133 SER A O 1
ATOM 1012 N N . GLY A 1 134 ? -2.931 -4.323 11.901 1.00 86.75 134 GLY A N 1
ATOM 1013 C CA . GLY A 1 134 ? -3.263 -5.732 11.662 1.00 86.75 134 GLY A CA 1
ATOM 1014 C C . GLY A 1 134 ? -3.805 -6.030 10.257 1.00 86.75 134 GLY A C 1
ATOM 1015 O O . GLY A 1 134 ? -3.533 -7.097 9.718 1.00 86.75 134 GLY A O 1
ATOM 1016 N N . TYR A 1 135 ? -4.521 -5.092 9.626 1.00 84.69 135 TYR A N 1
ATOM 1017 C CA . TYR A 1 135 ? -5.018 -5.274 8.257 1.00 84.69 135 TYR A CA 1
ATOM 1018 C C . TYR A 1 135 ? -3.910 -5.271 7.191 1.00 84.69 135 TYR A C 1
ATOM 1020 O O . TYR A 1 135 ? -4.044 -5.961 6.186 1.00 84.69 135 TYR A O 1
ATOM 1028 N N . ILE A 1 136 ? -2.810 -4.547 7.426 1.00 85.69 136 ILE A N 1
ATOM 1029 C CA . ILE A 1 136 ? -1.617 -4.554 6.562 1.00 85.69 136 ILE A CA 1
ATOM 1030 C C . ILE A 1 136 ? -0.884 -5.880 6.729 1.00 85.69 136 ILE A C 1
ATOM 1032 O O . ILE A 1 136 ? -0.569 -6.537 5.744 1.00 85.69 136 ILE A O 1
ATOM 1036 N N . GLN A 1 137 ? -0.683 -6.306 7.979 1.00 87.25 137 GLN A N 1
ATOM 1037 C CA . GLN A 1 137 ? 0.012 -7.556 8.299 1.00 87.25 137 GLN A CA 1
ATOM 1038 C C . GLN A 1 137 ? -0.694 -8.777 7.692 1.00 87.25 137 GLN A C 1
ATOM 1040 O O . GLN A 1 137 ? -0.039 -9.660 7.157 1.00 87.25 137 GLN A O 1
ATOM 1045 N N . ARG A 1 138 ? -2.035 -8.800 7.680 1.00 89.19 138 ARG A N 1
ATOM 1046 C CA . ARG A 1 138 ? -2.815 -9.868 7.023 1.00 89.19 138 ARG A CA 1
ATOM 1047 C C . ARG A 1 138 ? -2.711 -9.883 5.495 1.00 89.19 138 ARG A C 1
ATOM 1049 O O . ARG A 1 138 ? -3.063 -10.886 4.883 1.00 89.19 138 ARG A O 1
ATOM 1056 N N . ALA A 1 139 ? -2.296 -8.780 4.881 1.00 88.25 139 ALA A N 1
ATOM 1057 C CA . ALA A 1 139 ? -2.264 -8.621 3.431 1.00 88.25 139 ALA A CA 1
ATOM 1058 C C . ALA A 1 139 ? -0.848 -8.620 2.846 1.00 88.25 139 ALA A C 1
ATOM 1060 O O . ALA A 1 139 ? -0.710 -8.516 1.630 1.00 88.25 139 ALA A O 1
ATOM 1061 N N . ILE A 1 140 ? 0.187 -8.734 3.683 1.00 85.75 140 ILE A N 1
ATOM 1062 C CA . ILE A 1 140 ? 1.588 -8.614 3.265 1.00 85.75 140 ILE A CA 1
ATOM 1063 C C . ILE A 1 140 ? 1.959 -9.628 2.173 1.00 85.75 140 ILE A C 1
ATOM 1065 O O . ILE A 1 140 ? 2.635 -9.267 1.217 1.00 85.75 140 ILE A O 1
ATOM 1069 N N . ASP A 1 141 ? 1.396 -10.836 2.241 1.00 88.44 141 ASP A N 1
ATOM 1070 C CA . ASP A 1 141 ? 1.613 -11.913 1.267 1.00 88.44 141 ASP A CA 1
ATOM 1071 C C . ASP A 1 141 ? 0.713 -11.802 0.019 1.00 88.44 141 ASP A C 1
ATOM 1073 O O . ASP A 1 141 ? 0.658 -12.715 -0.802 1.00 88.44 141 ASP A O 1
ATOM 1077 N N . ARG A 1 142 ? -0.051 -10.711 -0.125 1.00 90.44 142 ARG A N 1
ATOM 1078 C CA . ARG A 1 142 ? -1.011 -10.490 -1.227 1.00 90.44 142 ARG A CA 1
ATOM 1079 C C . ARG A 1 142 ? -0.764 -9.196 -2.005 1.00 90.44 142 ARG A C 1
ATOM 1081 O O . ARG A 1 142 ? -1.442 -8.941 -2.999 1.00 90.44 142 ARG A O 1
ATOM 1088 N N . VAL A 1 143 ? 0.170 -8.367 -1.554 1.00 93.38 143 VAL A N 1
ATOM 1089 C CA . VAL A 1 143 ? 0.525 -7.077 -2.162 1.00 93.38 143 VAL A CA 1
ATOM 1090 C C . VAL A 1 143 ? 1.953 -7.137 -2.699 1.00 93.38 143 VAL A C 1
ATOM 1092 O O . VAL A 1 143 ? 2.728 -7.961 -2.221 1.00 93.38 143 VAL A O 1
ATOM 1095 N N . PRO A 1 144 ? 2.332 -6.292 -3.673 1.00 95.25 144 PRO A N 1
ATOM 1096 C CA . PRO A 1 144 ? 3.706 -6.265 -4.143 1.00 95.25 144 PRO A CA 1
ATOM 1097 C C . PRO A 1 144 ? 4.670 -5.759 -3.085 1.00 95.25 144 PRO A C 1
ATOM 1099 O O . PRO A 1 144 ? 4.271 -5.248 -2.041 1.00 95.25 144 PRO A O 1
ATOM 1102 N N . GLN A 1 145 ? 5.954 -5.909 -3.373 1.00 95.00 145 GLN A N 1
ATOM 1103 C CA . GLN A 1 145 ? 7.040 -5.507 -2.496 1.00 95.00 145 GLN A CA 1
ATOM 1104 C C . GLN A 1 145 ? 7.623 -4.157 -2.931 1.00 95.00 145 GLN A C 1
ATOM 1106 O O . GLN A 1 145 ? 7.383 -3.667 -4.040 1.00 95.00 145 GLN A O 1
ATOM 1111 N N . GLN A 1 146 ? 8.425 -3.553 -2.059 1.00 94.94 146 GLN A N 1
ATOM 1112 C CA . GLN A 1 146 ? 9.350 -2.484 -2.434 1.00 94.94 146 GLN A CA 1
ATOM 1113 C C . GLN A 1 146 ? 10.794 -2.952 -2.266 1.00 94.94 146 GLN A C 1
ATOM 1115 O O . GLN A 1 146 ? 11.075 -3.870 -1.502 1.00 94.94 146 GLN A O 1
ATOM 1120 N N . GLY A 1 147 ? 11.714 -2.307 -2.968 1.00 94.75 147 GLY A N 1
ATOM 1121 C CA . GLY A 1 147 ? 13.145 -2.553 -2.861 1.00 94.75 147 GLY A CA 1
ATOM 1122 C C . GLY A 1 147 ? 13.834 -1.661 -1.828 1.00 94.75 147 GLY A C 1
ATOM 1123 O O . GLY A 1 147 ? 13.300 -0.646 -1.380 1.00 94.75 147 GLY A O 1
ATOM 1124 N N . THR A 1 148 ? 15.084 -1.985 -1.504 1.00 92.81 148 THR A N 1
ATOM 1125 C CA . THR A 1 148 ? 15.941 -1.185 -0.608 1.00 92.81 148 THR A CA 1
ATOM 1126 C C . THR A 1 148 ? 16.461 0.115 -1.227 1.00 92.81 148 THR A C 1
ATOM 1128 O O . THR A 1 148 ? 17.028 0.945 -0.513 1.00 92.81 148 THR A O 1
ATOM 1131 N N . ARG A 1 149 ? 16.320 0.298 -2.548 1.00 91.38 149 ARG A N 1
ATOM 1132 C CA . ARG A 1 149 ? 16.869 1.439 -3.297 1.00 91.38 149 ARG A CA 1
ATOM 1133 C C . ARG A 1 149 ? 15.948 1.883 -4.423 1.00 91.38 149 ARG A C 1
ATOM 1135 O O . ARG A 1 149 ? 15.211 1.088 -4.997 1.00 91.38 149 ARG A O 1
ATOM 1142 N N . PHE A 1 150 ? 16.022 3.163 -4.768 1.00 90.81 150 PHE A N 1
ATOM 1143 C CA . PHE A 1 150 ? 15.359 3.703 -5.954 1.00 90.81 150 PHE A CA 1
ATOM 1144 C C . PHE A 1 150 ? 15.951 3.089 -7.234 1.00 90.81 150 PHE A C 1
ATOM 1146 O O . PHE A 1 150 ? 17.169 2.931 -7.292 1.00 90.81 150 PHE A O 1
ATOM 1153 N N . PRO A 1 151 ? 15.135 2.776 -8.259 1.00 93.81 151 PRO A N 1
ATOM 1154 C CA . PRO A 1 151 ? 13.717 3.118 -8.412 1.00 93.81 151 PRO A CA 1
ATOM 1155 C C . PRO A 1 151 ? 12.724 2.156 -7.749 1.00 93.81 151 PRO A C 1
ATOM 1157 O O . PRO A 1 151 ? 11.532 2.406 -7.834 1.00 93.81 151 PRO A O 1
ATOM 1160 N N . TRP A 1 152 ? 13.168 1.102 -7.073 1.00 95.62 152 TRP A N 1
ATOM 1161 C CA . TRP A 1 152 ? 12.293 0.080 -6.476 1.00 95.62 152 TRP A CA 1
ATOM 1162 C C . TRP A 1 152 ? 11.784 0.427 -5.076 1.00 95.62 152 TRP A C 1
ATOM 1164 O O . TRP A 1 152 ? 10.863 -0.203 -4.567 1.00 95.62 152 TRP A O 1
ATOM 1174 N N . GLN A 1 153 ? 12.387 1.424 -4.439 1.00 92.50 153 GLN A N 1
ATOM 1175 C CA . GLN A 1 153 ? 11.985 1.927 -3.133 1.00 92.50 153 GLN A CA 1
ATOM 1176 C C . GLN A 1 153 ? 10.891 2.987 -3.270 1.00 92.50 153 GLN A C 1
ATOM 1178 O O . GLN A 1 153 ? 11.039 3.943 -4.038 1.00 92.50 153 GLN A O 1
ATOM 1183 N N . VAL A 1 154 ? 9.832 2.864 -2.469 1.00 88.12 154 VAL A N 1
ATOM 1184 C CA . VAL A 1 154 ? 8.818 3.913 -2.333 1.00 88.12 154 VAL A CA 1
ATOM 1185 C C . VAL A 1 154 ? 9.308 4.898 -1.282 1.00 88.12 154 VAL A C 1
ATOM 1187 O O . VAL A 1 154 ? 9.508 4.557 -0.117 1.00 88.12 154 VAL A O 1
ATOM 1190 N N . TYR A 1 155 ? 9.555 6.140 -1.687 1.00 85.56 155 TYR A N 1
ATOM 1191 C CA . TYR A 1 155 ? 9.913 7.168 -0.726 1.00 85.56 155 TYR A CA 1
ATOM 1192 C C . TYR A 1 155 ? 8.665 7.608 0.033 1.00 85.56 155 TYR A C 1
ATOM 1194 O O . TYR A 1 155 ? 7.762 8.176 -0.556 1.00 85.56 155 TYR A O 1
ATOM 1202 N N . GLU A 1 156 ? 8.646 7.472 1.357 1.00 88.00 156 GLU A N 1
ATOM 1203 C CA . GLU A 1 156 ? 7.643 8.114 2.232 1.00 88.00 156 GLU A CA 1
ATOM 1204 C C . GLU A 1 156 ? 7.923 9.631 2.376 1.00 88.00 156 GLU A C 1
ATOM 1206 O O . GLU A 1 156 ? 7.979 10.190 3.474 1.00 88.00 156 GLU A O 1
ATOM 1211 N N . SER A 1 157 ? 8.238 10.297 1.256 1.00 91.44 157 SER A N 1
ATOM 1212 C CA . SER A 1 157 ? 8.669 11.693 1.195 1.00 91.44 157 SER A CA 1
ATOM 1213 C C . SER A 1 157 ? 8.327 12.329 -0.150 1.00 91.44 157 SER A C 1
ATOM 1215 O O . SER A 1 157 ? 8.997 12.096 -1.161 1.00 91.44 157 SER A O 1
ATOM 1217 N N . TYR A 1 158 ? 7.352 13.241 -0.120 1.00 91.56 158 TYR A N 1
ATOM 1218 C CA . TYR A 1 158 ? 6.917 13.992 -1.296 1.00 91.56 158 TYR A CA 1
ATOM 1219 C C . TYR A 1 158 ? 8.056 14.737 -1.998 1.00 91.56 158 TYR A C 1
ATOM 1221 O O . TYR A 1 158 ? 8.158 14.692 -3.215 1.00 91.56 158 TYR A O 1
ATOM 1229 N N . LEU A 1 159 ? 8.963 15.390 -1.262 1.00 92.31 159 LEU A N 1
ATOM 1230 C CA . LEU A 1 159 ? 10.051 16.157 -1.884 1.00 92.31 159 LEU A CA 1
ATOM 1231 C C . LEU A 1 159 ? 11.044 15.268 -2.646 1.00 92.31 159 LEU A C 1
ATOM 1233 O O . LEU A 1 159 ? 11.551 15.676 -3.694 1.00 92.31 159 LEU A O 1
ATOM 1237 N N . LYS A 1 160 ? 11.333 14.065 -2.129 1.00 92.62 160 LYS A N 1
ATOM 1238 C CA . LYS A 1 160 ? 12.208 13.103 -2.814 1.00 92.62 160 LYS A CA 1
ATOM 1239 C C . LYS A 1 160 ? 11.537 12.581 -4.078 1.00 92.62 160 LYS A C 1
ATOM 1241 O O . LYS A 1 160 ? 12.152 12.621 -5.141 1.00 92.62 160 LYS A O 1
ATOM 1246 N N . ASP A 1 161 ? 10.276 12.175 -3.973 1.00 92.56 161 ASP A N 1
ATOM 1247 C CA . ASP A 1 161 ? 9.493 11.703 -5.115 1.00 92.56 161 ASP A CA 1
ATOM 1248 C C . ASP A 1 161 ? 9.279 12.783 -6.168 1.00 92.56 161 ASP A C 1
ATOM 1250 O O . ASP A 1 161 ? 9.459 12.521 -7.351 1.00 92.56 161 ASP A O 1
ATOM 1254 N N . TYR A 1 162 ? 8.974 14.015 -5.761 1.00 93.06 162 TYR A N 1
ATOM 1255 C CA . TYR A 1 162 ? 8.845 15.145 -6.671 1.00 93.06 162 TYR A CA 1
ATOM 1256 C C . TYR A 1 162 ? 10.110 15.278 -7.520 1.00 93.06 162 TYR A C 1
ATOM 1258 O O . TYR A 1 162 ? 10.039 15.276 -8.744 1.00 93.06 162 TYR A O 1
ATOM 1266 N N . ARG A 1 163 ? 11.297 15.298 -6.900 1.00 91.06 163 ARG A N 1
ATOM 1267 C CA . ARG A 1 163 ? 12.563 15.348 -7.649 1.00 91.06 163 ARG A CA 1
ATOM 1268 C C . ARG A 1 163 ? 12.739 14.122 -8.550 1.00 91.06 163 ARG A C 1
ATOM 1270 O O . ARG A 1 163 ? 13.092 14.272 -9.714 1.00 91.06 163 ARG A O 1
ATOM 1277 N N . ALA A 1 164 ? 12.468 12.929 -8.032 1.00 89.19 164 ALA A N 1
ATOM 1278 C CA . ALA A 1 164 ? 12.689 11.671 -8.736 1.00 89.19 164 ALA A CA 1
ATOM 1279 C C . ALA A 1 164 ? 11.691 11.388 -9.875 1.00 89.19 164 ALA A C 1
ATOM 1281 O O . ALA A 1 164 ? 11.997 10.595 -10.765 1.00 89.19 164 ALA A O 1
ATOM 1282 N N . MET A 1 165 ? 10.506 12.004 -9.849 1.00 90.94 165 MET A N 1
ATOM 1283 C CA . MET A 1 165 ? 9.425 11.773 -10.811 1.00 90.94 165 MET A CA 1
ATOM 1284 C C . MET A 1 165 ? 9.232 12.963 -11.756 1.00 90.94 165 MET A C 1
ATOM 1286 O O . MET A 1 165 ? 9.132 12.753 -12.964 1.00 90.94 165 MET A O 1
ATOM 1290 N N . LYS A 1 166 ? 9.243 14.211 -11.261 1.00 87.19 166 LYS A N 1
ATOM 1291 C CA . LYS A 1 166 ? 9.123 15.411 -12.113 1.00 87.19 166 LYS A CA 1
ATOM 1292 C C . LYS A 1 166 ? 10.413 15.764 -12.838 1.00 87.19 166 LYS A C 1
ATOM 1294 O O . LYS A 1 166 ? 10.357 16.166 -13.994 1.00 87.19 166 LYS A O 1
ATOM 1299 N N . LEU A 1 167 ? 11.559 15.670 -12.160 1.00 82.25 167 LEU A N 1
ATOM 1300 C CA . LEU A 1 167 ? 12.831 16.173 -12.696 1.00 82.25 167 LEU A CA 1
ATOM 1301 C C . LEU A 1 167 ? 13.670 15.085 -13.379 1.00 82.25 167 LEU A C 1
ATOM 1303 O O . LEU A 1 167 ? 14.653 15.411 -14.044 1.00 82.25 167 LEU A O 1
ATOM 1307 N N . SER A 1 168 ? 13.297 13.807 -13.247 1.00 72.88 168 SER A N 1
ATOM 1308 C CA . SER A 1 168 ? 13.940 12.733 -14.009 1.00 72.88 168 SER A CA 1
ATOM 1309 C C . SER A 1 168 ? 13.556 12.847 -15.485 1.00 72.88 168 SER A C 1
ATOM 1311 O O . SER A 1 168 ? 12.358 12.835 -15.792 1.00 72.88 168 SER A O 1
ATOM 1313 N N . LYS A 1 169 ? 14.552 12.953 -16.372 1.00 55.84 169 LYS A N 1
ATOM 1314 C CA . LYS A 1 169 ? 14.361 12.973 -17.830 1.00 55.84 169 LYS A CA 1
ATOM 1315 C C . LYS A 1 169 ? 13.829 11.645 -18.351 1.00 55.84 169 LYS A C 1
ATOM 1317 O O . LYS A 1 169 ? 14.326 10.600 -17.883 1.00 55.84 169 LYS A O 1
#

Secondary structure (DSSP, 8-state):
-GGGT------S-EEEE-SSEEEETTS-EEE-S-----------GGGG---EETTEEP-GGGSBEETTTEETT-TT-B-----SSS-HHHHHHHHHHHHHHHHHHHHHTT----------TT--EEESS----HHHHTTGGGS-EEESSTTTSPPS-HHHHHHHHHS--